Protein AF-A0A3Q0DTE7-F1 (afdb_monomer_lite)

Radius of gyration: 21.03 Å; chains: 1; bounding box: 40×37×49 Å

Organism: Carlito syrichta (NCBI:txid1868482)

Foldseek 3Di:
DKDKDWDWDADPPPRDIDTPDIDIHDPDDDDCQADFPDDDPVDTDHDDDPCPDPVPDPDDPVNVVVVVVVVVVVVVVPD

InterPro domains:
  IPR004965 Paralemmin [PF03285] (1-77)

pLDDT: mean 73.13, std 14.18, range [46.81, 94.94]

Structure (mmCIF, N/CA/C/O backbone):
data_AF-A0A3Q0DTE7-F1
#
_entry.id   AF-A0A3Q0DTE7-F1
#
loop_
_atom_site.group_PDB
_atom_site.id
_atom_site.type_symbol
_atom_site.label_atom_id
_atom_site.label_alt_id
_atom_site.label_comp_id
_atom_site.label_asym_id
_atom_site.label_entity_id
_atom_site.label_seq_id
_atom_site.pdbx_PDB_ins_code
_atom_site.Cartn_x
_atom_site.Cartn_y
_atom_site.Cartn_z
_atom_site.occupancy
_atom_site.B_iso_or_equiv
_atom_site.auth_seq_id
_atom_site.auth_comp_id
_atom_site.auth_asym_id
_atom_site.auth_atom_id
_atom_site.pdbx_PDB_model_num
ATOM 1 N N . VAL A 1 1 ? 17.874 -3.000 -11.986 1.00 66.50 1 VAL A N 1
ATOM 2 C CA . VAL A 1 1 ? 17.360 -1.763 -11.345 1.00 66.50 1 VAL A CA 1
ATOM 3 C C . VAL A 1 1 ? 17.848 -1.729 -9.903 1.00 66.50 1 VAL A C 1
ATOM 5 O O . VAL A 1 1 ? 18.109 -2.799 -9.382 1.00 66.50 1 VAL A O 1
ATOM 8 N N . TYR A 1 2 ? 18.049 -0.565 -9.287 1.00 68.19 2 TYR A N 1
ATOM 9 C CA . TYR A 1 2 ? 18.442 -0.431 -7.874 1.00 68.19 2 TYR A CA 1
ATOM 10 C C . TYR A 1 2 ? 17.448 0.519 -7.201 1.00 68.19 2 TYR A C 1
ATOM 12 O O . TYR A 1 2 ? 17.006 1.468 -7.848 1.00 68.19 2 TYR A O 1
ATOM 20 N N . SER A 1 3 ? 17.077 0.264 -5.945 1.00 70.06 3 SER A N 1
ATOM 21 C CA . SER A 1 3 ? 16.161 1.130 -5.191 1.00 70.06 3 SER A CA 1
ATOM 22 C C . SER A 1 3 ? 16.946 1.881 -4.123 1.00 70.06 3 SER A C 1
ATOM 24 O O . SER A 1 3 ? 17.745 1.281 -3.408 1.00 70.06 3 SER A O 1
ATOM 26 N N . VAL A 1 4 ? 16.735 3.192 -4.017 1.00 83.00 4 VAL A N 1
ATOM 27 C CA . VAL A 1 4 ? 17.397 4.030 -3.009 1.00 83.00 4 VAL A CA 1
ATOM 28 C C . VAL A 1 4 ? 16.363 4.458 -1.980 1.00 83.00 4 VAL A C 1
AT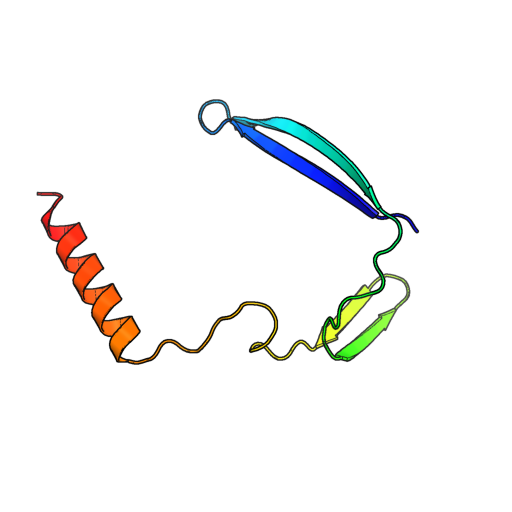OM 30 O O . VAL A 1 4 ? 15.364 5.083 -2.328 1.00 83.00 4 VAL A O 1
ATOM 33 N N . GLU A 1 5 ? 16.602 4.109 -0.721 1.00 84.25 5 GLU A N 1
ATOM 34 C CA . GLU A 1 5 ? 1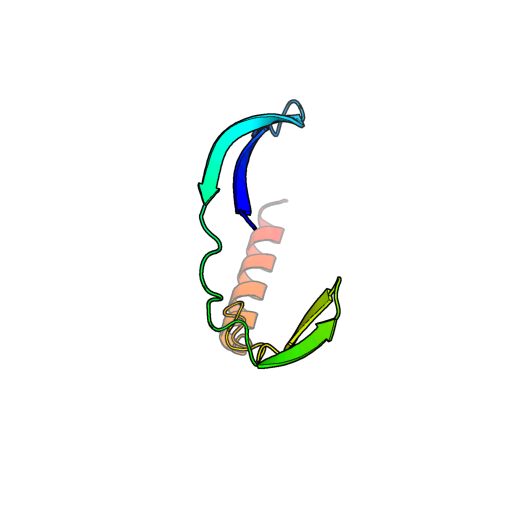5.801 4.566 0.412 1.00 84.25 5 GLU A CA 1
ATOM 35 C C . GLU A 1 5 ? 16.522 5.735 1.082 1.00 84.25 5 GLU A C 1
ATOM 37 O O . GLU A 1 5 ? 17.700 5.624 1.429 1.00 84.25 5 GLU A O 1
ATOM 42 N N . ILE A 1 6 ? 15.827 6.865 1.230 1.00 91.81 6 ILE A N 1
ATOM 43 C CA . ILE A 1 6 ? 16.376 8.090 1.814 1.00 91.81 6 ILE A CA 1
ATOM 44 C C . ILE A 1 6 ? 15.513 8.479 3.008 1.00 91.81 6 ILE A C 1
ATOM 46 O O . ILE A 1 6 ? 14.329 8.778 2.851 1.00 91.81 6 ILE A O 1
ATOM 50 N N . THR A 1 7 ? 16.117 8.524 4.191 1.00 89.00 7 THR A N 1
ATOM 51 C CA . THR A 1 7 ? 15.450 8.996 5.406 1.00 89.00 7 THR A CA 1
ATOM 52 C C . THR A 1 7 ? 15.748 10.473 5.589 1.00 89.00 7 THR A C 1
ATOM 54 O O . THR A 1 7 ? 16.911 10.883 5.612 1.00 89.00 7 THR A O 1
ATOM 57 N N . VAL A 1 8 ? 14.701 11.281 5.744 1.00 94.94 8 VAL A N 1
ATOM 58 C CA . VAL A 1 8 ? 14.815 12.726 5.950 1.00 94.94 8 VAL A CA 1
ATOM 59 C C . VAL A 1 8 ? 14.167 13.148 7.261 1.00 94.94 8 VAL A C 1
ATOM 61 O O . VAL A 1 8 ? 13.112 12.647 7.640 1.00 94.94 8 VAL A O 1
ATOM 64 N N . GLU A 1 9 ? 14.791 14.102 7.937 1.00 92.69 9 GLU A N 1
ATOM 65 C CA . GLU A 1 9 ? 14.228 14.800 9.083 1.00 92.69 9 GLU A CA 1
ATOM 66 C C . GLU A 1 9 ? 13.771 16.182 8.644 1.00 92.69 9 GLU A C 1
ATOM 68 O O . GLU A 1 9 ? 14.532 16.936 8.037 1.00 92.69 9 GLU A O 1
ATOM 73 N N . LYS A 1 10 ? 12.524 16.522 8.957 1.00 94.25 10 LYS A N 1
ATOM 74 C CA . LYS A 1 10 ? 11.996 17.862 8.733 1.00 94.25 10 LYS A CA 1
ATOM 75 C C . LYS A 1 10 ? 11.919 18.603 10.059 1.00 94.25 10 LYS A C 1
ATOM 77 O O . LYS A 1 10 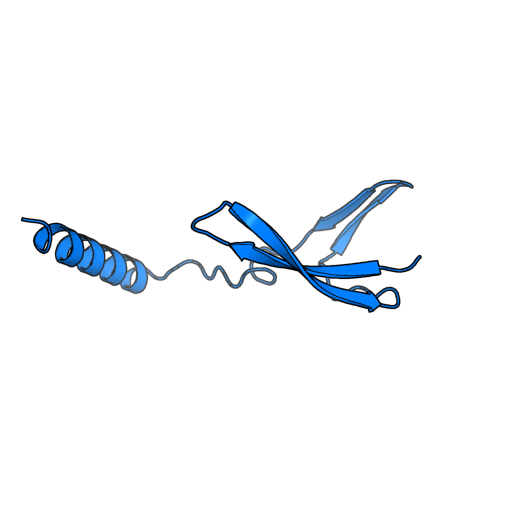? 11.159 18.211 10.946 1.00 94.25 10 LYS A O 1
ATOM 82 N N . ASP A 1 11 ? 12.666 19.696 10.156 1.00 91.88 11 ASP A N 1
ATOM 83 C CA . ASP A 1 11 ? 12.533 20.673 11.225 1.00 91.88 11 ASP A CA 1
ATOM 84 C C . ASP A 1 11 ? 11.129 21.284 11.144 1.00 91.88 11 ASP A C 1
ATOM 86 O O . ASP A 1 11 ? 10.736 21.880 10.139 1.00 91.88 11 ASP A O 1
ATOM 90 N N . LYS A 1 12 ? 10.339 21.084 12.198 1.00 86.12 12 LYS A N 1
ATOM 91 C CA . LYS A 1 12 ? 8.934 21.504 12.238 1.00 86.12 12 LYS A CA 1
ATOM 92 C C . LYS A 1 12 ? 8.764 23.004 12.486 1.00 86.12 12 LYS A C 1
ATOM 94 O O . LYS A 1 12 ? 7.686 23.522 12.221 1.00 86.12 12 LYS A O 1
ATOM 99 N N . VAL A 1 13 ? 9.798 23.683 12.982 1.00 92.38 13 VAL A N 1
ATOM 100 C CA . VAL A 1 13 ? 9.782 25.118 13.291 1.00 92.38 13 VAL A CA 1
ATOM 101 C C . VAL A 1 13 ? 10.210 25.920 12.066 1.00 92.38 13 VAL A C 1
ATOM 103 O O . VAL A 1 13 ? 9.538 26.876 11.692 1.00 92.38 13 VAL A O 1
ATOM 106 N N . THR A 1 14 ? 11.303 25.517 11.413 1.00 92.69 14 THR A N 1
ATOM 107 C CA . THR A 1 14 ? 11.852 26.233 10.246 1.00 92.69 14 THR A CA 1
ATOM 108 C C . THR A 1 14 ? 11.369 25.675 8.908 1.00 92.69 14 THR A C 1
ATOM 110 O O . THR A 1 14 ? 11.480 26.339 7.880 1.00 92.69 14 THR A O 1
ATOM 113 N N . GLY A 1 15 ? 10.844 24.447 8.891 1.00 92.12 15 GLY A N 1
ATOM 114 C CA . GLY A 1 15 ? 10.459 23.735 7.672 1.00 92.12 15 GLY A CA 1
ATOM 115 C C . GLY A 1 15 ? 11.636 23.132 6.900 1.00 92.12 15 GLY A C 1
ATOM 116 O O . GLY A 1 15 ? 11.409 22.464 5.886 1.00 92.12 15 GLY A O 1
ATOM 117 N N . ALA A 1 16 ? 12.874 23.335 7.363 1.00 91.56 16 ALA A N 1
ATOM 118 C CA . ALA A 1 16 ? 14.070 22.813 6.717 1.00 91.56 16 ALA A CA 1
ATOM 119 C C . ALA A 1 16 ? 14.088 21.279 6.757 1.00 91.56 16 ALA A C 1
ATOM 121 O O . ALA A 1 16 ? 13.770 20.666 7.772 1.00 91.56 16 ALA A O 1
ATOM 122 N N . THR A 1 17 ? 14.464 20.645 5.647 1.00 92.06 17 THR A N 1
ATOM 123 C CA . THR A 1 17 ? 14.556 19.182 5.549 1.00 92.06 17 THR A CA 1
ATOM 124 C C . THR A 1 17 ? 16.015 18.773 5.409 1.00 92.06 17 THR A C 1
ATOM 126 O O . THR A 1 17 ? 16.724 19.281 4.543 1.00 92.06 17 THR A O 1
ATOM 129 N N . ARG A 1 18 ? 16.473 17.865 6.268 1.00 91.88 18 ARG A N 1
ATOM 130 C CA . ARG A 1 18 ? 17.839 17.337 6.287 1.00 91.88 18 ARG A CA 1
ATOM 131 C C . ARG A 1 18 ? 17.803 15.848 5.989 1.00 91.88 18 ARG A C 1
ATOM 133 O O . ARG A 1 18 ? 16.984 15.122 6.540 1.00 91.88 18 ARG A O 1
ATOM 140 N N . VAL A 1 19 ? 18.700 15.383 5.128 1.00 93.88 19 VAL A N 1
ATOM 141 C CA . VAL A 1 19 ? 18.855 13.948 4.873 1.00 93.88 19 VAL A CA 1
ATOM 142 C C . VAL A 1 19 ? 19.645 13.339 6.024 1.00 93.88 19 VAL A C 1
ATOM 144 O O . VAL A 1 19 ? 20.761 13.774 6.302 1.00 93.88 19 VAL A O 1
ATOM 147 N N . LEU A 1 20 ? 19.059 12.350 6.691 1.00 92.06 20 LEU A N 1
ATOM 148 C CA . LEU A 1 20 ? 19.703 11.613 7.774 1.00 92.06 20 LEU A CA 1
ATOM 149 C C . LEU A 1 20 ? 20.492 10.416 7.242 1.00 92.06 20 LEU A C 1
ATOM 151 O O . LEU A 1 20 ? 21.583 10.130 7.729 1.00 92.06 20 LEU A O 1
ATOM 155 N N . SER A 1 21 ? 19.960 9.723 6.234 1.00 87.88 21 SER A N 1
ATOM 156 C CA . SER A 1 21 ? 20.628 8.577 5.619 1.00 87.88 21 SER A CA 1
ATOM 157 C C . SER A 1 21 ? 20.149 8.327 4.191 1.00 87.88 21 SER A C 1
ATOM 159 O O . SER A 1 21 ? 19.051 8.728 3.804 1.00 87.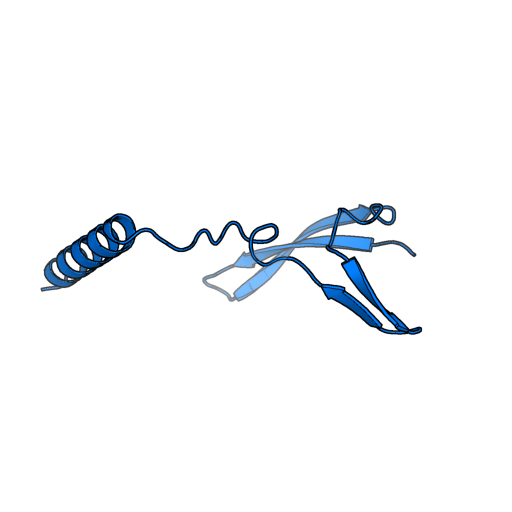88 21 SER A O 1
ATOM 161 N N . SER A 1 22 ? 20.996 7.660 3.406 1.00 90.69 22 SER A N 1
ATOM 162 C CA . SER A 1 22 ? 20.681 7.178 2.062 1.00 90.69 22 SER A CA 1
ATOM 163 C C . SER A 1 22 ? 21.294 5.796 1.880 1.00 90.69 22 SER A C 1
ATOM 165 O O . SER A 1 22 ? 22.512 5.637 1.984 1.00 90.69 22 SER A O 1
ATOM 167 N N . THR A 1 23 ? 20.451 4.799 1.628 1.00 82.12 23 THR A N 1
ATOM 168 C CA . THR A 1 23 ? 20.868 3.407 1.460 1.00 82.12 23 THR A CA 1
ATOM 169 C C . THR A 1 23 ? 20.444 2.925 0.083 1.00 82.12 23 THR A C 1
ATOM 171 O O . THR A 1 23 ? 19.258 2.894 -0.245 1.00 82.12 23 THR A O 1
ATOM 174 N N . THR A 1 24 ? 21.419 2.513 -0.729 1.00 79.38 24 THR A N 1
ATOM 175 C CA . THR A 1 24 ? 21.145 1.837 -2.002 1.00 79.38 24 THR A CA 1
ATOM 176 C C . THR A 1 24 ? 20.920 0.358 -1.722 1.00 79.38 24 THR A C 1
ATOM 178 O O . THR A 1 24 ? 21.837 -0.341 -1.295 1.00 79.38 24 THR A O 1
ATOM 181 N N . GLN A 1 25 ? 19.698 -0.115 -1.942 1.00 68.25 25 GLN A N 1
ATOM 182 C CA . GLN A 1 25 ? 19.328 -1.512 -1.775 1.00 68.25 25 GLN A CA 1
ATOM 183 C C . GLN A 1 25 ? 19.212 -2.194 -3.142 1.00 68.25 25 GLN A C 1
ATOM 185 O O . GLN A 1 25 ? 18.744 -1.621 -4.135 1.00 68.25 25 GLN A O 1
ATOM 190 N N . LEU A 1 26 ? 19.644 -3.456 -3.187 1.00 63.22 26 LEU A N 1
ATOM 191 C CA . LEU A 1 26 ? 19.272 -4.368 -4.266 1.00 63.22 26 LEU A CA 1
ATOM 192 C C . LEU A 1 26 ? 17.739 -4.431 -4.347 1.00 63.22 26 LEU A C 1
ATOM 194 O O . LEU A 1 26 ? 17.094 -4.270 -3.309 1.00 63.22 26 LEU A O 1
ATOM 198 N N . PRO A 1 27 ? 17.144 -4.667 -5.531 1.00 58.19 27 PRO A N 1
ATOM 199 C CA . PRO A 1 27 ? 15.702 -4.835 -5.666 1.00 58.19 27 PRO A CA 1
ATOM 200 C C . PRO A 1 27 ? 15.242 -5.889 -4.678 1.00 58.19 27 PRO A C 1
ATOM 202 O O . PRO A 1 27 ? 15.510 -7.079 -4.852 1.00 58.19 27 PRO A O 1
ATOM 205 N N . ARG A 1 28 ? 14.618 -5.443 -3.590 1.00 55.72 28 ARG A N 1
ATOM 206 C CA . ARG A 1 28 ? 14.061 -6.343 -2.599 1.00 55.72 28 ARG A CA 1
ATOM 207 C C . ARG A 1 28 ? 13.020 -7.144 -3.361 1.00 55.72 28 ARG A C 1
ATOM 209 O O . ARG A 1 28 ? 12.100 -6.552 -3.927 1.00 55.72 28 ARG A O 1
ATOM 216 N N . ALA A 1 29 ? 13.233 -8.458 -3.456 1.00 56.38 29 ALA A N 1
ATOM 217 C CA . ALA A 1 29 ? 12.265 -9.353 -4.071 1.00 56.38 29 ALA A CA 1
ATOM 218 C C . ALA A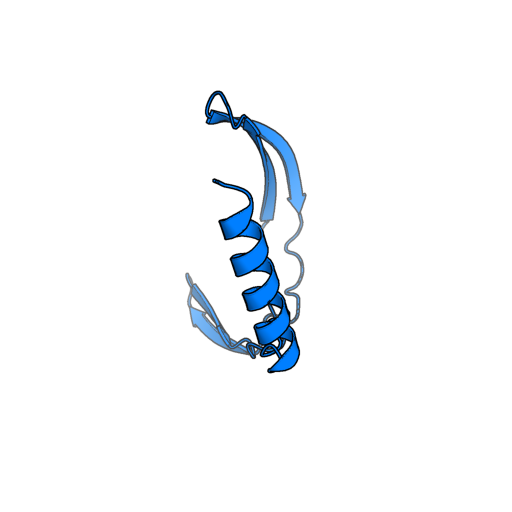 1 29 ? 10.885 -8.994 -3.503 1.00 56.38 29 ALA A C 1
ATOM 220 O O . ALA A 1 29 ? 10.797 -8.755 -2.290 1.00 56.38 29 ALA A O 1
ATOM 221 N N . PRO A 1 30 ? 9.854 -8.852 -4.352 1.00 52.44 30 PRO A N 1
ATOM 222 C CA . PRO A 1 30 ? 8.581 -8.325 -3.908 1.00 52.44 30 PRO A CA 1
ATOM 223 C C . PRO A 1 30 ? 8.092 -9.172 -2.733 1.00 52.44 30 PRO A C 1
ATOM 225 O O . PRO A 1 30 ? 7.889 -10.380 -2.858 1.00 52.44 30 PRO A O 1
ATOM 228 N N . LEU A 1 31 ? 7.933 -8.520 -1.571 1.00 53.38 31 LEU A N 1
ATOM 229 C CA . LEU A 1 31 ? 7.054 -9.012 -0.509 1.00 53.38 31 LEU A CA 1
ATOM 230 C C . LEU A 1 31 ? 5.713 -9.395 -1.159 1.00 53.38 31 LEU A C 1
ATOM 232 O O . LEU A 1 31 ? 5.429 -8.859 -2.231 1.00 53.38 31 LEU A O 1
ATOM 236 N N . PRO A 1 32 ? 4.887 -10.279 -0.573 1.00 53.69 32 PRO A N 1
ATOM 237 C CA . PRO A 1 32 ? 3.597 -10.650 -1.156 1.00 53.69 32 PRO A CA 1
ATOM 238 C C . PRO A 1 32 ? 2.662 -9.426 -1.207 1.00 53.69 32 PRO A C 1
ATOM 240 O O . PRO A 1 32 ? 1.801 -9.224 -0.358 1.00 53.69 32 PRO A O 1
ATOM 243 N N . GLN A 1 33 ? 2.873 -8.564 -2.198 1.00 57.38 33 GLN A N 1
ATOM 244 C CA . GLN A 1 33 ? 2.123 -7.364 -2.515 1.00 57.38 33 GLN A CA 1
ATOM 245 C C . GLN A 1 33 ? 0.925 -7.824 -3.332 1.00 57.38 33 GLN A C 1
ATOM 247 O O . GLN A 1 33 ? 0.837 -7.531 -4.513 1.00 57.38 33 GLN A O 1
ATOM 252 N N . GLY A 1 34 ? 0.044 -8.620 -2.725 1.00 60.34 34 GLY A N 1
ATOM 253 C CA . GLY A 1 34 ? -1.186 -9.074 -3.369 1.00 60.34 34 GLY A CA 1
ATOM 254 C C . GLY A 1 34 ? -0.993 -9.789 -4.715 1.00 60.34 34 GLY A C 1
ATOM 255 O O . GLY A 1 34 ? 0.097 -10.228 -5.083 1.00 60.34 34 GLY A O 1
ATOM 256 N N . VAL A 1 35 ? -2.087 -9.939 -5.457 1.00 69.19 35 VAL A N 1
ATOM 257 C CA . VAL A 1 35 ? -2.084 -10.559 -6.788 1.00 69.19 35 VAL A CA 1
ATOM 258 C C . VAL A 1 35 ? -1.782 -9.486 -7.833 1.00 69.19 35 VAL A C 1
ATOM 260 O O . VAL A 1 35 ? -2.474 -8.471 -7.889 1.00 69.19 35 VAL A O 1
ATOM 263 N N . LYS A 1 36 ? -0.772 -9.694 -8.689 1.00 80.69 36 LYS A N 1
ATOM 264 C CA . LYS A 1 36 ? -0.498 -8.802 -9.829 1.00 80.69 36 LYS A CA 1
ATOM 265 C C . LYS A 1 36 ? -1.636 -8.919 -10.840 1.00 80.69 36 LYS A C 1
ATOM 267 O O . LYS A 1 36 ? -1.769 -9.943 -11.504 1.00 80.69 36 LYS A O 1
ATOM 272 N N . VAL A 1 37 ? -2.459 -7.880 -10.936 1.00 79.06 37 VAL A N 1
ATOM 273 C CA . VAL A 1 37 ? -3.634 -7.852 -11.824 1.00 79.06 37 VAL A CA 1
ATOM 274 C C . VAL A 1 37 ? -3.355 -7.127 -13.134 1.00 79.06 37 VAL A C 1
ATOM 276 O O . VAL A 1 37 ? -4.106 -7.284 -14.091 1.00 79.06 37 VAL A O 1
ATOM 279 N N . TYR A 1 38 ? -2.279 -6.340 -13.192 1.00 77.19 38 TYR A N 1
ATOM 280 C CA . TYR A 1 38 ? -1.898 -5.591 -14.383 1.00 77.19 38 TYR A CA 1
ATOM 281 C C . TYR A 1 38 ? -0.399 -5.271 -14.381 1.00 77.19 38 TYR A C 1
ATOM 283 O O . TYR A 1 38 ? 0.149 -4.898 -13.342 1.00 77.19 38 TYR A O 1
ATOM 291 N N . GLU A 1 39 ? 0.248 -5.372 -15.543 1.00 86.75 39 GLU A N 1
ATOM 292 C CA . GLU A 1 39 ? 1.640 -4.970 -15.773 1.00 86.75 39 GLU A CA 1
ATOM 293 C C . GLU A 1 39 ? 1.817 -4.467 -17.216 1.00 86.75 39 GLU A C 1
ATOM 295 O O . GLU A 1 39 ? 1.457 -5.169 -18.159 1.00 86.75 39 GLU A O 1
ATOM 300 N N . ASP A 1 40 ? 2.376 -3.265 -17.369 1.00 83.25 40 ASP A N 1
ATOM 301 C CA . ASP A 1 40 ? 2.909 -2.711 -18.620 1.00 83.25 40 ASP A CA 1
ATOM 302 C C . ASP A 1 40 ? 4.351 -2.196 -18.412 1.00 83.25 40 ASP A C 1
ATOM 304 O O . ASP A 1 40 ? 4.891 -2.287 -17.309 1.00 83.25 40 ASP A O 1
ATOM 308 N N . GLU A 1 41 ? 4.990 -1.655 -19.459 1.00 82.12 41 GLU A N 1
ATOM 309 C CA . GLU A 1 41 ? 6.380 -1.157 -19.406 1.00 82.12 41 GLU A CA 1
ATOM 310 C C . GLU A 1 41 ? 6.621 -0.056 -18.348 1.00 82.12 41 GLU A C 1
ATOM 312 O O . GLU A 1 41 ? 7.760 0.195 -17.956 1.00 82.12 41 GLU A O 1
ATOM 317 N N . THR A 1 42 ? 5.562 0.598 -17.869 1.00 74.88 42 THR A N 1
ATOM 318 C CA . THR A 1 42 ? 5.595 1.765 -16.976 1.00 74.88 42 THR A CA 1
ATOM 319 C C . THR A 1 42 ? 4.798 1.600 -15.679 1.00 74.88 42 THR A C 1
ATOM 321 O O . THR A 1 42 ? 4.988 2.381 -14.745 1.00 74.88 42 THR A O 1
ATOM 324 N N . LYS A 1 43 ? 3.903 0.612 -15.587 1.00 69.81 43 LYS A N 1
ATOM 325 C CA . LYS A 1 43 ? 2.925 0.492 -14.502 1.00 69.81 43 LYS A CA 1
ATOM 326 C C . LYS A 1 43 ? 2.700 -0.958 -14.102 1.00 69.81 43 LYS A C 1
ATOM 328 O O . LYS A 1 43 ? 2.416 -1.814 -14.931 1.00 69.81 43 LYS A O 1
ATOM 333 N N . VAL A 1 44 ? 2.690 -1.199 -12.793 1.00 76.75 44 VAL A N 1
ATOM 334 C CA . VAL A 1 44 ? 2.272 -2.473 -12.200 1.00 76.75 44 VAL A CA 1
ATOM 335 C C . VAL A 1 44 ? 1.165 -2.211 -11.181 1.00 76.75 44 VAL A C 1
ATOM 337 O O . VAL A 1 44 ? 1.327 -1.366 -10.301 1.00 76.75 44 VAL A O 1
ATOM 340 N N . VAL A 1 45 ? 0.034 -2.912 -11.297 1.00 75.19 45 VAL A N 1
ATOM 341 C CA . VAL A 1 45 ? -1.075 -2.849 -10.329 1.00 75.19 45 VAL A CA 1
ATOM 342 C C . VAL A 1 45 ? -1.218 -4.196 -9.645 1.00 75.19 45 VAL A C 1
ATOM 344 O O . VAL A 1 45 ? -1.345 -5.234 -10.298 1.00 75.19 45 VAL A O 1
ATOM 347 N N . HIS A 1 46 ? -1.259 -4.155 -8.319 1.00 77.31 46 HIS A N 1
ATOM 348 C CA . HIS A 1 46 ? -1.517 -5.315 -7.488 1.00 77.31 46 HIS A CA 1
ATOM 349 C C . HIS A 1 46 ? -2.844 -5.148 -6.749 1.00 77.31 46 HIS A C 1
ATOM 351 O O . HIS A 1 46 ? -3.089 -4.109 -6.135 1.00 77.31 46 HIS A O 1
ATOM 357 N N . ALA A 1 47 ? -3.693 -6.171 -6.805 1.00 66.06 47 ALA A N 1
ATOM 358 C CA . ALA A 1 47 ? -4.866 -6.275 -5.955 1.00 66.06 47 ALA A CA 1
ATOM 359 C C . ALA A 1 47 ? -4.422 -6.809 -4.592 1.00 66.06 47 ALA A C 1
ATOM 361 O O . ALA A 1 47 ? -4.005 -7.962 -4.471 1.00 66.06 47 ALA A O 1
ATOM 362 N N . VAL A 1 48 ? -4.481 -5.948 -3.579 1.00 61.19 48 VAL A N 1
ATOM 363 C CA . VAL A 1 48 ? -4.235 -6.316 -2.185 1.00 61.19 48 VAL A CA 1
ATOM 364 C C . VAL A 1 48 ? -5.577 -6.470 -1.481 1.00 61.19 48 VAL A C 1
ATOM 366 O O . VAL A 1 48 ? -6.404 -5.559 -1.519 1.00 61.19 48 VAL A O 1
ATOM 369 N N . ASP A 1 49 ? -5.808 -7.615 -0.840 1.00 58.34 49 ASP A N 1
ATOM 370 C CA . ASP A 1 49 ? -6.921 -7.744 0.097 1.00 58.34 49 ASP A CA 1
ATOM 371 C C . ASP A 1 49 ? -6.702 -6.737 1.232 1.00 58.34 49 ASP A C 1
ATOM 373 O O . ASP A 1 49 ? -5.679 -6.769 1.924 1.00 58.34 49 ASP A O 1
ATOM 377 N N . GLY A 1 50 ? -7.652 -5.813 1.411 1.00 51.47 50 GLY A N 1
ATOM 378 C CA . GLY A 1 50 ? -7.552 -4.682 2.345 1.00 51.47 50 GLY A CA 1
ATOM 379 C C . GLY A 1 50 ? -7.318 -5.075 3.810 1.00 51.47 50 GLY A C 1
ATOM 380 O O . GLY A 1 50 ? -6.931 -4.232 4.615 1.00 51.47 50 GLY A O 1
ATOM 381 N N . ALA A 1 51 ? -7.479 -6.357 4.145 1.00 54.84 51 ALA A N 1
ATOM 382 C CA . ALA A 1 51 ? -7.166 -6.917 5.454 1.00 54.84 51 ALA A CA 1
ATOM 383 C C . ALA A 1 51 ? -5.654 -7.061 5.722 1.00 54.84 51 ALA A C 1
ATOM 385 O O . ALA A 1 51 ? -5.233 -7.019 6.875 1.00 54.84 51 ALA A O 1
AT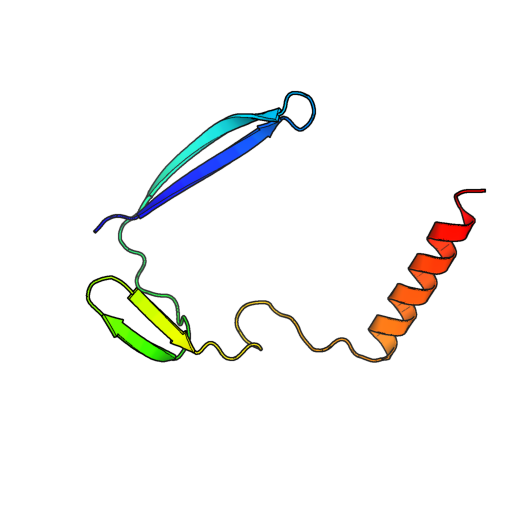OM 386 N N . ALA A 1 52 ? -4.823 -7.227 4.687 1.00 51.69 52 ALA A N 1
ATOM 387 C CA . ALA A 1 52 ? -3.433 -7.657 4.864 1.00 51.69 52 ALA A CA 1
ATOM 388 C C . ALA A 1 52 ? -2.402 -6.514 4.885 1.00 51.69 52 ALA A C 1
ATOM 390 O O . ALA A 1 52 ? -1.306 -6.705 5.404 1.00 51.69 52 ALA A O 1
ATOM 391 N N . ALA A 1 53 ? -2.718 -5.333 4.338 1.00 53.16 53 ALA A N 1
ATOM 392 C CA . ALA A 1 53 ? -1.700 -4.301 4.098 1.00 53.16 53 ALA A CA 1
ATOM 393 C C . ALA A 1 53 ? -1.638 -3.177 5.147 1.00 53.16 53 ALA A C 1
ATOM 395 O O . ALA A 1 53 ? -0.579 -2.582 5.301 1.00 53.16 53 ALA A O 1
ATOM 396 N N . ASN A 1 54 ? -2.722 -2.884 5.876 1.00 48.72 54 ASN A N 1
ATOM 397 C CA . ASN A 1 54 ? -2.747 -1.749 6.815 1.00 48.72 54 ASN A CA 1
ATOM 398 C C . ASN A 1 54 ? -3.366 -2.051 8.181 1.00 48.72 54 ASN A C 1
ATOM 400 O O . ASN A 1 54 ? -3.663 -1.116 8.916 1.00 48.72 54 ASN A O 1
ATOM 404 N N . GLY A 1 55 ? -3.588 -3.321 8.534 1.00 48.31 55 GLY A N 1
ATOM 405 C CA . GLY A 1 55 ? -4.118 -3.674 9.857 1.00 48.31 55 GLY A CA 1
ATOM 406 C C . GLY A 1 55 ? -5.421 -2.954 10.225 1.00 48.31 55 GLY A C 1
ATOM 407 O O . GLY A 1 55 ? -5.752 -2.893 11.405 1.00 48.31 55 GLY A O 1
ATOM 408 N N . ILE A 1 56 ? -6.153 -2.401 9.243 1.00 51.22 56 ILE A N 1
ATOM 409 C CA . ILE A 1 56 ? -7.460 -1.788 9.468 1.00 51.22 56 ILE A CA 1
ATOM 410 C C . ILE A 1 56 ? -8.439 -2.942 9.618 1.00 51.22 56 ILE A C 1
ATOM 412 O O . ILE A 1 56 ? -9.161 -3.327 8.700 1.00 51.22 56 ILE A O 1
ATOM 416 N N . HIS A 1 57 ? -8.380 -3.547 10.799 1.00 56.78 57 HIS A N 1
ATOM 417 C CA . HIS A 1 57 ? -9.475 -4.319 11.326 1.00 56.78 57 HIS A CA 1
ATOM 418 C C . HIS A 1 57 ? -10.671 -3.364 11.428 1.00 56.78 57 HIS A C 1
ATOM 420 O O . HIS A 1 57 ? -10.502 -2.245 11.926 1.00 56.78 57 HIS A O 1
ATOM 426 N N . PRO A 1 58 ? -11.858 -3.736 10.922 1.00 59.12 58 PRO A N 1
ATOM 427 C CA . PRO A 1 58 ? -13.058 -2.961 11.197 1.00 59.12 58 PRO A CA 1
ATOM 428 C C . PRO A 1 58 ? -13.197 -2.838 12.718 1.00 59.12 58 PRO A C 1
ATOM 430 O O . PRO A 1 58 ? -13.261 -3.854 13.405 1.00 59.12 58 PRO A O 1
ATOM 433 N N . LEU A 1 59 ? -13.175 -1.607 13.237 1.00 64.00 59 LEU A N 1
ATOM 434 C CA . LEU A 1 59 ? -13.280 -1.360 14.675 1.00 64.00 59 LEU A CA 1
ATOM 435 C C . LEU A 1 59 ? -14.569 -1.997 15.197 1.00 64.00 59 LEU A C 1
ATOM 437 O O . LEU A 1 59 ? -15.640 -1.825 14.605 1.00 64.00 59 LEU A O 1
ATOM 441 N N . SER A 1 60 ? -14.470 -2.733 16.300 1.00 72.69 60 SER A N 1
ATOM 442 C CA . SER A 1 60 ? -15.653 -3.246 16.982 1.00 72.69 60 SER A CA 1
ATOM 443 C C . SER A 1 60 ? -16.471 -2.088 17.564 1.00 72.69 60 SER A C 1
ATOM 445 O O . SER A 1 60 ? -15.951 -1.006 17.843 1.00 72.69 60 SER A O 1
ATOM 447 N N . SER A 1 61 ? -17.769 -2.304 17.783 1.00 72.94 61 SER A N 1
ATOM 448 C CA . SER A 1 61 ? -18.661 -1.275 18.337 1.00 72.94 61 SER A CA 1
ATOM 449 C C . SER A 1 61 ? -18.169 -0.708 19.675 1.00 72.94 61 SER A C 1
ATOM 451 O O . SER A 1 61 ? -18.370 0.470 19.945 1.00 72.94 61 SER A O 1
ATOM 453 N N . SER A 1 62 ? -17.492 -1.523 20.488 1.00 70.94 62 SER A N 1
ATOM 454 C CA . SER A 1 62 ? -16.923 -1.102 21.773 1.00 70.94 62 SER A CA 1
ATOM 455 C C . SER A 1 62 ? -15.699 -0.197 21.617 1.00 70.94 62 SER A C 1
ATOM 457 O O . SER A 1 62 ? -15.555 0.759 22.371 1.00 70.94 62 SER A O 1
ATOM 459 N N . GLU A 1 63 ? -14.840 -0.447 20.624 1.00 68.81 63 GLU A N 1
ATOM 460 C CA . GLU A 1 63 ? -13.679 0.414 20.348 1.00 68.81 63 GLU A CA 1
ATOM 461 C C . GLU A 1 63 ? -14.108 1.802 19.862 1.00 68.81 63 GLU A C 1
ATOM 463 O O . GLU A 1 63 ? -13.485 2.807 20.201 1.00 68.81 63 GLU A O 1
ATOM 468 N N . VAL A 1 64 ? -15.200 1.871 19.096 1.00 81.19 64 VAL A N 1
ATOM 469 C CA . VAL A 1 64 ? -15.775 3.146 18.648 1.00 81.19 64 VAL A CA 1
ATOM 470 C C . VAL A 1 64 ? -16.350 3.942 19.827 1.00 81.19 64 VAL A C 1
ATOM 472 O O . VAL A 1 64 ? -16.131 5.151 19.905 1.00 81.19 64 VAL A O 1
ATOM 475 N N . ASP A 1 65 ? -17.035 3.278 20.761 1.00 81.12 65 ASP A N 1
ATOM 476 C CA . ASP A 1 65 ? -17.628 3.914 21.947 1.00 81.12 65 ASP A CA 1
ATOM 477 C C . ASP A 1 65 ? -16.557 4.529 22.871 1.00 81.12 65 ASP A C 1
ATOM 479 O O . ASP A 1 65 ? -16.667 5.685 23.287 1.00 81.12 65 ASP A O 1
ATOM 483 N N . GLU A 1 66 ? -15.442 3.818 23.089 1.00 81.06 66 GLU A N 1
ATOM 484 C CA . GLU A 1 66 ? -14.317 4.339 23.878 1.00 81.06 66 GLU A CA 1
ATOM 485 C C . GLU A 1 66 ? -13.676 5.592 23.265 1.00 81.06 66 GLU A C 1
ATOM 487 O O . GLU A 1 66 ? -13.261 6.506 23.987 1.00 81.06 66 GLU A O 1
ATOM 492 N N . LEU A 1 67 ? -13.561 5.645 21.936 1.00 83.25 67 LEU A N 1
ATOM 493 C CA . LEU A 1 67 ? -13.000 6.803 21.237 1.00 83.25 67 LEU A CA 1
ATOM 494 C C . LEU A 1 67 ? -13.908 8.028 21.368 1.00 83.25 67 LEU A C 1
ATOM 496 O O . LEU A 1 67 ? -13.409 9.140 21.555 1.00 83.25 67 LEU A O 1
ATOM 500 N N . LEU A 1 68 ? -15.227 7.823 21.323 1.00 87.44 68 LEU A N 1
ATOM 501 C CA . LEU A 1 68 ? -16.204 8.894 21.487 1.00 87.44 68 LEU A CA 1
ATOM 502 C C . LEU A 1 68 ? -16.173 9.471 22.909 1.00 87.44 68 LEU A C 1
ATOM 504 O O . LEU A 1 68 ? -16.157 10.690 23.075 1.00 87.44 68 LEU A O 1
ATOM 508 N N . HIS A 1 69 ? -16.067 8.614 23.930 1.00 83.94 69 HIS A N 1
ATOM 509 C CA . HIS A 1 69 ? -15.948 9.056 25.321 1.00 83.94 69 HIS A CA 1
ATOM 510 C C . HIS A 1 69 ? -14.669 9.874 25.567 1.00 83.94 69 HIS A C 1
ATOM 512 O O . HIS A 1 69 ? -14.707 10.926 26.206 1.00 83.94 69 HIS A O 1
ATOM 518 N N . LYS A 1 70 ? -13.533 9.437 25.004 1.00 79.56 70 LYS A N 1
ATOM 519 C CA . LYS A 1 70 ? -12.255 10.168 25.093 1.00 79.56 70 LYS A CA 1
ATOM 520 C C . LYS A 1 70 ? -12.307 11.535 24.402 1.00 79.56 70 LYS A C 1
ATOM 522 O O . LYS A 1 70 ? -11.664 12.470 24.874 1.00 79.56 70 LYS A O 1
ATOM 527 N N . ALA A 1 71 ? -13.060 11.663 23.308 1.00 77.88 71 ALA A N 1
ATOM 528 C CA . ALA A 1 71 ? -13.228 12.928 22.592 1.00 77.88 71 ALA A CA 1
ATOM 529 C C . ALA A 1 71 ? -14.075 13.949 23.378 1.00 77.88 71 ALA A C 1
ATOM 531 O O . ALA A 1 71 ? -13.753 15.140 23.394 1.00 77.88 71 ALA A O 1
ATOM 532 N N . ASP A 1 72 ? -15.119 13.493 24.071 1.00 80.00 72 ASP A N 1
ATOM 533 C CA . ASP A 1 72 ? -15.953 14.339 24.938 1.00 80.00 72 ASP A CA 1
ATOM 534 C C . ASP A 1 72 ? -15.163 14.853 26.158 1.00 80.00 72 ASP A C 1
ATOM 536 O O . ASP A 1 72 ? -15.123 16.050 26.452 1.00 80.00 72 ASP A O 1
ATOM 540 N N . GLU A 1 73 ? -14.411 13.953 26.794 1.00 72.62 73 GLU A N 1
ATOM 541 C CA . GLU A 1 73 ? -13.479 14.248 27.886 1.00 72.62 73 GLU A CA 1
ATOM 542 C C . GLU A 1 73 ? -12.378 15.249 27.492 1.00 72.62 73 GLU A C 1
ATOM 544 O O . GLU A 1 73 ? -11.957 16.065 28.318 1.00 72.62 73 GLU A O 1
ATOM 549 N N . ALA A 1 74 ? -11.883 15.189 26.253 1.00 68.44 74 ALA A N 1
ATOM 550 C CA . ALA A 1 74 ? -10.917 16.155 25.735 1.00 68.44 74 ALA A CA 1
ATOM 551 C C . ALA A 1 74 ? -11.563 17.536 25.550 1.00 68.44 74 ALA A C 1
ATOM 553 O O . ALA A 1 74 ? -10.998 18.536 25.975 1.00 68.44 74 ALA A O 1
ATOM 554 N N . THR A 1 75 ? -12.792 17.577 25.029 1.00 66.94 75 THR A N 1
ATOM 555 C CA . THR A 1 75 ? -13.538 18.819 24.767 1.00 66.94 75 THR A CA 1
ATOM 556 C C . THR A 1 75 ? -13.888 19.584 26.051 1.00 66.94 75 THR A C 1
ATOM 558 O O . THR A 1 75 ? -13.927 20.811 26.054 1.00 66.94 75 THR A O 1
ATOM 561 N N . ARG A 1 76 ? -14.101 18.889 27.176 1.00 60.25 76 ARG A N 1
ATOM 562 C CA . ARG A 1 76 ? -14.378 19.517 28.485 1.00 60.25 76 ARG A CA 1
ATOM 563 C C . ARG A 1 76 ? -13.147 20.099 29.188 1.00 60.25 76 ARG A C 1
ATOM 565 O O . ARG A 1 76 ? -13.319 20.823 30.165 1.00 60.25 76 ARG A O 1
ATOM 572 N N . ARG A 1 77 ? -11.927 19.768 28.748 1.00 57.41 77 ARG A N 1
ATOM 573 C CA . ARG A 1 77 ? -10.677 20.281 29.344 1.00 57.41 77 ARG A CA 1
ATOM 574 C C . ARG A 1 77 ? -10.239 21.632 28.764 1.00 57.41 77 ARG A C 1
ATOM 576 O O . ARG A 1 77 ? -9.339 22.244 29.328 1.00 57.41 77 ARG A O 1
ATOM 583 N N . ASP A 1 78 ? -10.909 22.108 27.715 1.00 56.84 78 ASP A N 1
ATOM 584 C CA . ASP A 1 78 ? -10.645 23.383 27.038 1.00 56.84 78 ASP A CA 1
ATOM 585 C C . ASP A 1 78 ? -11.724 24.452 27.346 1.00 56.84 78 ASP A C 1
ATOM 587 O O . ASP A 1 78 ? -12.229 25.115 26.436 1.00 56.84 78 ASP A O 1
ATOM 591 N N . ALA A 1 79 ? -12.100 24.618 28.624 1.00 46.81 79 ALA A N 1
ATOM 592 C CA . ALA A 1 79 ? -12.989 25.688 29.105 1.00 46.81 79 ALA A CA 1
ATOM 593 C C . ALA A 1 79 ? -12.426 26.398 30.344 1.00 46.81 79 ALA A C 1
ATOM 595 O O . ALA A 1 79 ? -11.989 25.694 31.283 1.00 46.81 79 ALA A O 1
#

Sequence (79 aa):
VYSVEITVEKDKVTGATRVLSSTTQLPRAPLPQGVKVYEDETKVVHAVDGAAANGIHPLSSSEVDELLHKADEATRRDA

Secondary structure (DSSP, 8-state):
--EEEEEEEE-TTT--EEEEEEEEE--PPPP--SEEEEE-SS-EEEE--HHHHS--PPPPHHHHHHHHHHHHHHHTT--